Protein AF-A0A4D7CBX6-F1 (afdb_monomer_lite)

Organism: NCBI:txid1763828

Radius of gyration: 15.95 Å; chains: 1; bounding box: 34×54×31 Å

Foldseek 3Di:
DDPVVCVVVVVDDDPQPPPPDPPDDQAREEAAAEEEEAADDPDQRYEYEPQVFPEEFEDALVDQAFDQRPRRYTYGHHNHAEYEAYQEAYEYHGDQEEYEYAHAHYAYEYEHYHYAYEYEDHHDAYEYEDADVYHYDPPPHPHDHDHDD

InterPro domains:
  IPR001343 RTX calcium-binding nonapeptide repeat [PF00353] (103-130)
  IPR011049 Serralysin-like metalloprotease, C-terminal [G3DSA:2.150.10.10] (21-146)
  IPR011049 Serralysin-like metalloprotease, C-terminal [SSF51120] (30-134)
  IPR018511 Hemolysin-type calcium-binding conserved site [PS00330] (108-126)

pLDDT: mean 81.86, std 18.77, range [38.5, 98.5]

Sequence (149 aa):
MKLKELYRQGQIGRGKFVILIWGIQMTDFLATGGDDNFRGSAGVNDIVSYANAASAIRVDLRIATRQNTLGSGNDLFLSIENLIGSAFADEFFGGAEANWFQGGGGNDRLTGGAGADTLNGGDGNDILYSDHEDFTDGATGTARRVPTA

Structure (mmCIF, N/CA/C/O backbone):
data_AF-A0A4D7CBX6-F1
#
_entry.id   AF-A0A4D7CBX6-F1
#
loop_
_atom_site.group_PDB
_atom_site.id
_atom_site.type_symbol
_atom_site.label_atom_id
_atom_site.label_alt_id
_atom_site.label_comp_id
_atom_site.label_asym_id
_atom_site.label_entity_id
_atom_site.label_seq_id
_atom_site.pdbx_PDB_ins_code
_atom_site.Cartn_x
_atom_site.Cartn_y
_atom_site.Cartn_z
_atom_site.occupancy
_atom_site.B_iso_or_equiv
_atom_site.auth_seq_id
_atom_site.auth_comp_id
_atom_site.auth_asym_id
_atom_site.auth_atom_id
_atom_site.pdbx_PDB_model_num
ATOM 1 N N . MET A 1 1 ? 4.729 30.411 6.948 1.00 56.56 1 MET A N 1
ATOM 2 C CA . MET A 1 1 ? 4.287 31.009 5.665 1.00 56.56 1 MET A CA 1
ATOM 3 C C . MET A 1 1 ? 2.781 30.772 5.531 1.00 56.56 1 MET A C 1
ATOM 5 O O . MET A 1 1 ? 2.355 29.649 5.753 1.00 56.56 1 MET A O 1
ATOM 9 N N . LYS A 1 2 ? 1.946 31.806 5.330 1.00 66.62 2 LYS A N 1
ATOM 10 C CA . LYS A 1 2 ? 0.469 31.663 5.358 1.00 66.62 2 LYS A CA 1
ATOM 11 C C . LYS A 1 2 ? -0.041 31.060 4.035 1.00 66.62 2 LYS A C 1
ATOM 13 O O . LYS A 1 2 ? 0.354 31.526 2.976 1.00 66.62 2 LYS A O 1
ATOM 18 N N . LEU A 1 3 ? -0.968 30.096 4.097 1.00 48.03 3 LEU A N 1
ATOM 19 C CA . LEU A 1 3 ? -1.537 29.316 2.971 1.00 48.03 3 LEU A CA 1
AT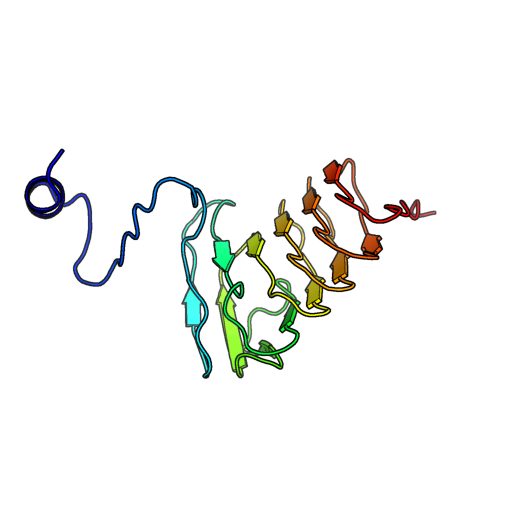OM 20 C C . LEU A 1 3 ? -1.987 30.147 1.749 1.00 48.03 3 LEU A C 1
ATOM 22 O O . LEU A 1 3 ? -1.882 29.710 0.606 1.00 48.03 3 LEU A O 1
ATOM 26 N N . LYS A 1 4 ? -2.449 31.381 1.984 1.00 59.66 4 LYS A N 1
ATOM 27 C CA . LYS A 1 4 ? -2.877 32.317 0.930 1.00 59.66 4 LYS A CA 1
ATOM 28 C C . LYS A 1 4 ? -1.737 32.767 0.009 1.00 59.66 4 LYS A C 1
ATOM 30 O O . LYS A 1 4 ? -2.012 33.234 -1.091 1.00 59.66 4 LYS A O 1
ATOM 35 N N . GLU A 1 5 ? -0.491 32.655 0.459 1.00 69.06 5 GLU A N 1
ATOM 36 C CA . GLU A 1 5 ? 0.689 33.055 -0.309 1.00 69.06 5 GLU A CA 1
ATOM 37 C C . GLU A 1 5 ? 1.099 31.971 -1.315 1.00 69.06 5 GLU A C 1
ATOM 39 O O . GLU A 1 5 ? 1.389 32.272 -2.467 1.00 69.06 5 GLU A O 1
ATOM 44 N N . LEU A 1 6 ? 0.985 30.697 -0.935 1.00 60.03 6 LEU A N 1
ATOM 45 C CA . LEU A 1 6 ? 1.324 29.553 -1.792 1.00 60.03 6 LEU A CA 1
ATOM 46 C C . LEU A 1 6 ? 0.353 29.385 -2.973 1.00 60.03 6 LEU A C 1
ATOM 48 O O . LEU A 1 6 ? 0.780 29.093 -4.088 1.00 60.03 6 LEU A O 1
ATOM 52 N N . TYR A 1 7 ? -0.941 29.659 -2.762 1.00 60.19 7 TYR A N 1
ATOM 53 C CA . TYR A 1 7 ? -1.940 29.714 -3.842 1.00 60.19 7 TYR A CA 1
ATOM 54 C C . TYR A 1 7 ? -1.626 30.803 -4.871 1.00 60.19 7 TYR A C 1
ATOM 56 O O . TYR A 1 7 ? -1.858 30.635 -6.065 1.00 60.19 7 TYR A O 1
ATOM 64 N N . ARG A 1 8 ? -1.122 31.945 -4.394 1.00 69.38 8 ARG A N 1
ATOM 65 C CA . ARG A 1 8 ? -0.852 33.117 -5.227 1.00 69.38 8 ARG A CA 1
ATOM 66 C C . ARG A 1 8 ? 0.401 32.932 -6.080 1.00 69.38 8 ARG A C 1
ATOM 68 O O . ARG A 1 8 ? 0.466 33.471 -7.177 1.00 69.38 8 ARG A O 1
ATOM 75 N N . GLN A 1 9 ? 1.353 32.141 -5.591 1.00 68.56 9 GLN A N 1
ATOM 76 C CA . GLN A 1 9 ? 2.596 31.800 -6.284 1.00 68.56 9 GLN A CA 1
ATOM 77 C C . GLN A 1 9 ? 2.465 30.577 -7.214 1.00 68.56 9 GLN A C 1
ATOM 79 O O . GLN A 1 9 ? 3.464 30.121 -7.759 1.00 68.56 9 GLN A O 1
ATOM 84 N N . GLY A 1 10 ? 1.255 30.032 -7.405 1.00 53.28 10 GLY A N 1
ATOM 85 C CA . GLY A 1 10 ? 1.010 28.917 -8.332 1.00 53.28 10 GLY A CA 1
ATOM 86 C C . GLY A 1 10 ? 1.615 27.581 -7.893 1.00 53.28 10 GLY A C 1
ATOM 87 O O . GLY A 1 10 ? 1.667 26.645 -8.683 1.00 53.28 10 GLY A O 1
ATOM 88 N N . GLN A 1 11 ? 2.052 27.475 -6.636 1.00 62.66 11 GLN A N 1
ATOM 89 C CA . GLN A 1 11 ? 2.706 26.274 -6.113 1.00 62.66 11 GLN A CA 1
ATOM 90 C C . GLN A 1 11 ? 1.707 25.148 -5.780 1.00 62.66 11 GLN A C 1
ATOM 92 O O . GLN A 1 11 ? 2.127 24.029 -5.506 1.00 62.66 11 GLN A O 1
ATOM 97 N N . ILE A 1 12 ? 0.390 25.418 -5.823 1.00 55.06 12 ILE A N 1
ATOM 98 C CA . ILE A 1 12 ? -0.695 24.440 -5.615 1.00 55.06 12 ILE A CA 1
ATOM 99 C C . ILE A 1 12 ? -1.935 24.754 -6.477 1.00 55.06 12 ILE A C 1
ATOM 101 O O . ILE A 1 12 ? -2.281 25.917 -6.690 1.00 55.06 12 ILE A O 1
ATOM 105 N N . GLY A 1 13 ? -2.617 23.707 -6.963 1.00 47.97 13 GLY A N 1
ATOM 106 C CA . GLY A 1 13 ? -3.854 23.784 -7.756 1.00 47.97 13 GLY A CA 1
ATOM 107 C C . GLY A 1 13 ? -5.130 23.626 -6.917 1.00 47.97 13 GLY A C 1
ATOM 108 O O . GLY A 1 13 ? -5.114 23.021 -5.844 1.00 47.97 13 GLY A O 1
ATOM 109 N N . ARG A 1 14 ? -6.255 24.163 -7.416 1.00 49.47 14 ARG A N 1
ATOM 110 C CA . ARG A 1 14 ? -7.580 24.044 -6.780 1.00 49.47 14 ARG A CA 1
ATOM 111 C C . ARG A 1 14 ? -7.996 22.571 -6.715 1.00 49.47 14 ARG A C 1
ATOM 113 O O . ARG A 1 14 ? -8.295 21.987 -7.746 1.00 49.47 14 ARG A O 1
ATOM 120 N N . GLY A 1 15 ? -7.987 21.993 -5.514 1.00 48.66 15 GLY A N 1
ATOM 121 C CA . GLY A 1 15 ? -8.361 20.595 -5.258 1.00 48.66 15 GLY A CA 1
ATOM 122 C C . GLY A 1 15 ? -7.313 19.779 -4.496 1.00 48.66 15 GLY A C 1
ATOM 123 O O . GLY A 1 15 ? -7.641 18.715 -3.990 1.00 48.66 15 GLY A O 1
ATOM 124 N N . LYS A 1 16 ? -6.079 20.280 -4.342 1.00 45.69 16 LYS A N 1
ATOM 125 C CA . LYS A 1 16 ? -5.060 19.625 -3.509 1.00 45.69 16 LYS A CA 1
ATOM 126 C C . LYS A 1 16 ? -5.294 19.963 -2.032 1.00 45.69 16 LYS A C 1
ATOM 128 O O . LYS A 1 16 ? -4.968 21.067 -1.589 1.00 45.69 16 LYS A O 1
ATOM 133 N N . PHE A 1 17 ? -5.891 19.040 -1.278 1.00 46.84 17 PHE A N 1
ATOM 134 C CA . PHE A 1 17 ? -5.935 19.111 0.183 1.00 46.84 17 PHE A CA 1
ATOM 135 C C . PHE A 1 17 ? -4.538 18.806 0.728 1.00 46.84 17 PHE A C 1
ATOM 137 O O . PHE A 1 17 ? -4.183 17.670 1.000 1.00 46.84 17 PHE A O 1
ATOM 144 N N . VAL A 1 18 ? -3.725 19.850 0.871 1.00 44.91 18 VAL A N 1
ATOM 145 C CA . VAL A 1 18 ? -2.474 19.782 1.626 1.00 44.91 18 VAL A CA 1
ATOM 146 C C . VAL A 1 18 ? -2.839 19.837 3.109 1.00 44.91 18 VAL A C 1
ATOM 148 O O . VAL A 1 18 ? -2.997 20.916 3.685 1.00 44.91 18 VAL A O 1
ATOM 151 N N . ILE A 1 19 ? -3.024 18.673 3.728 1.00 48.81 19 ILE A N 1
ATOM 152 C CA . ILE A 1 19 ? -3.095 18.556 5.184 1.00 48.81 19 ILE A CA 1
ATOM 153 C C . ILE A 1 19 ? -1.652 18.588 5.699 1.00 48.81 19 ILE A C 1
ATOM 155 O O . ILE A 1 19 ? -1.006 17.569 5.898 1.00 48.81 19 ILE A O 1
ATOM 159 N N . LEU A 1 20 ? -1.121 19.796 5.901 1.00 48.69 20 LEU A N 1
ATOM 160 C CA . LEU A 1 20 ? 0.075 20.008 6.722 1.00 48.69 20 LEU A CA 1
ATOM 161 C C . LEU A 1 20 ? -0.328 19.864 8.196 1.00 48.69 20 LEU A C 1
ATOM 163 O O . LEU A 1 20 ? -0.476 20.860 8.905 1.00 48.69 20 LEU A O 1
ATOM 167 N N . ILE A 1 21 ? -0.543 18.630 8.653 1.00 44.97 21 ILE A N 1
ATOM 168 C CA . ILE A 1 21 ? -0.496 18.319 10.082 1.00 44.97 21 ILE A CA 1
ATOM 169 C C . ILE A 1 21 ? 0.920 17.827 10.354 1.00 44.97 21 ILE A C 1
ATOM 171 O O . ILE A 1 21 ? 1.398 16.872 9.748 1.00 44.97 21 ILE A O 1
ATOM 175 N N . TR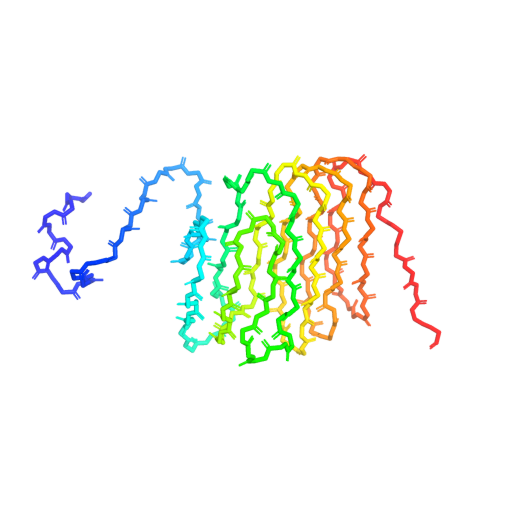P A 1 22 ? 1.603 18.550 11.235 1.00 40.97 22 TRP A N 1
ATOM 176 C CA . TRP A 1 22 ? 2.922 18.215 11.751 1.00 40.97 22 TRP A CA 1
ATOM 177 C C . TRP A 1 22 ? 2.910 16.780 12.290 1.00 40.97 22 TRP A C 1
ATOM 179 O O . TRP A 1 22 ? 2.403 16.543 13.382 1.00 40.97 22 TRP A O 1
ATOM 189 N N . GLY A 1 23 ? 3.415 15.838 11.492 1.00 45.56 23 GLY A N 1
ATOM 190 C CA . GLY A 1 23 ? 3.485 14.418 11.838 1.00 45.56 23 GLY A CA 1
ATOM 191 C C . GLY A 1 23 ? 3.242 13.452 10.678 1.00 45.56 23 GLY A C 1
ATOM 192 O O . GLY A 1 23 ? 3.765 12.349 10.733 1.00 45.56 23 GLY A O 1
ATOM 193 N N . ILE A 1 24 ? 2.535 13.852 9.613 1.00 50.94 24 ILE A N 1
ATOM 194 C CA . ILE A 1 24 ? 2.353 12.999 8.424 1.00 50.94 24 ILE A CA 1
ATOM 195 C C . ILE A 1 24 ? 3.077 13.661 7.253 1.00 50.94 24 ILE A C 1
ATOM 197 O O . ILE A 1 24 ? 2.525 14.467 6.507 1.00 50.94 24 ILE A O 1
ATOM 201 N N . GLN A 1 25 ? 4.375 13.397 7.153 1.00 49.62 25 GLN A N 1
ATOM 202 C CA . GLN A 1 25 ? 5.094 13.569 5.895 1.00 49.62 25 GLN A CA 1
ATOM 203 C C . GLN A 1 25 ? 4.773 12.318 5.062 1.00 49.62 25 GLN A C 1
ATOM 205 O O . GLN A 1 25 ? 4.722 11.239 5.637 1.00 49.62 25 GLN A O 1
ATOM 210 N N . MET A 1 26 ? 4.619 12.441 3.743 1.00 58.44 26 MET A N 1
ATOM 211 C CA . MET A 1 26 ? 4.512 11.309 2.804 1.00 58.44 26 MET A CA 1
ATOM 212 C C . MET A 1 26 ? 3.098 10.695 2.621 1.00 58.44 26 MET A C 1
ATOM 214 O O . MET A 1 26 ? 2.931 9.489 2.668 1.00 58.44 26 MET A O 1
ATOM 218 N N . THR A 1 27 ? 2.045 11.487 2.379 1.00 62.25 27 THR A N 1
ATOM 219 C CA . THR A 1 27 ? 0.810 10.950 1.753 1.00 62.25 27 THR A CA 1
ATOM 220 C C . THR A 1 27 ? 0.387 11.840 0.593 1.00 62.25 27 THR A C 1
ATOM 222 O O . THR A 1 27 ? 0.235 13.050 0.776 1.00 62.25 27 THR A O 1
ATOM 225 N N . ASP A 1 28 ? 0.195 11.244 -0.586 1.00 80.06 28 ASP A N 1
ATOM 226 C CA . ASP A 1 28 ? -0.271 11.958 -1.782 1.00 80.06 28 ASP A CA 1
ATOM 227 C C . ASP A 1 28 ? -1.780 11.797 -1.970 1.00 80.06 28 ASP A C 1
ATOM 229 O O . ASP A 1 28 ? -2.471 12.739 -2.375 1.00 80.06 28 ASP A O 1
ATOM 233 N N . PHE A 1 29 ? -2.306 10.630 -1.591 1.00 90.75 29 PHE A N 1
ATOM 234 C CA . PHE A 1 29 ? -3.721 10.300 -1.649 1.00 90.75 29 PHE A CA 1
ATOM 235 C C . PHE A 1 29 ? -4.198 9.699 -0.325 1.00 90.75 29 PHE A C 1
ATOM 237 O O . PHE A 1 29 ? -3.544 8.838 0.262 1.00 90.75 29 PHE A O 1
ATOM 244 N N . LEU A 1 30 ? -5.373 10.137 0.125 1.00 91.56 30 LEU A N 1
ATOM 245 C CA . LEU A 1 30 ? -6.110 9.501 1.212 1.00 91.56 30 LEU A CA 1
ATOM 246 C C . LEU A 1 30 ? -7.261 8.714 0.594 1.00 91.56 30 LEU A C 1
ATOM 248 O O . LEU A 1 30 ? -8.116 9.314 -0.060 1.00 91.56 30 LEU A O 1
ATOM 252 N N . ALA A 1 31 ? -7.269 7.402 0.800 1.00 91.94 31 ALA A N 1
ATOM 253 C CA . ALA A 1 31 ? -8.348 6.550 0.342 1.00 91.94 31 ALA A CA 1
ATOM 254 C C . ALA A 1 31 ? -9.602 6.770 1.184 1.00 91.94 31 ALA A C 1
ATOM 256 O O . ALA A 1 3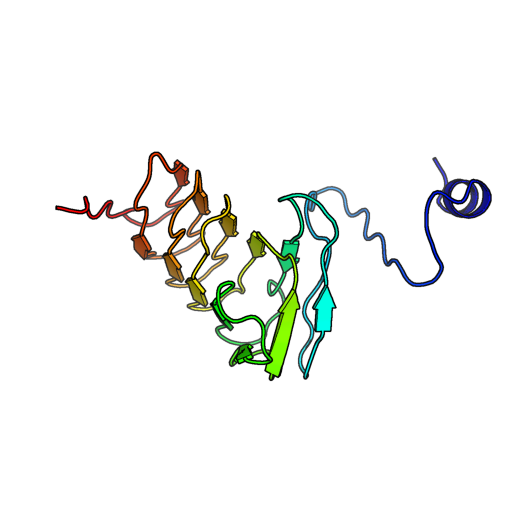1 ? -9.549 6.951 2.408 1.00 91.94 31 ALA A O 1
ATOM 257 N N . THR A 1 32 ? -10.743 6.764 0.507 1.00 89.19 32 THR A N 1
ATOM 258 C CA . THR A 1 32 ? -12.054 6.828 1.141 1.00 89.19 32 THR A CA 1
ATOM 259 C C . THR A 1 32 ? -12.867 5.619 0.706 1.00 89.19 32 THR A C 1
ATOM 261 O O . THR A 1 32 ? -12.533 4.963 -0.269 1.00 89.19 32 THR A O 1
ATOM 264 N N . GLY A 1 33 ? -13.934 5.281 1.428 1.00 88.50 33 GLY A N 1
ATOM 265 C CA . GLY A 1 33 ? -14.812 4.215 0.946 1.00 88.50 33 GLY A CA 1
ATOM 266 C C . GLY A 1 33 ? -15.429 4.586 -0.409 1.00 88.50 33 GLY A C 1
ATOM 267 O O . GLY A 1 33 ? -15.900 5.711 -0.576 1.00 88.50 33 GLY A O 1
ATOM 268 N N . GLY A 1 34 ? -15.495 3.634 -1.338 1.00 93.56 34 GLY A N 1
ATOM 269 C CA . GLY A 1 34 ? -16.064 3.827 -2.674 1.00 93.56 34 GLY A CA 1
ATOM 270 C C . GLY A 1 34 ? -15.066 3.468 -3.773 1.00 93.56 34 GLY A C 1
ATOM 271 O O . GLY A 1 34 ? -13.979 3.003 -3.502 1.00 93.56 34 GLY A O 1
ATOM 272 N N . ASP A 1 35 ? -15.431 3.643 -5.040 1.00 96.00 35 ASP A N 1
ATOM 273 C CA . ASP A 1 35 ? -14.514 3.303 -6.136 1.00 96.00 35 ASP A CA 1
ATOM 274 C C . ASP A 1 35 ? -13.598 4.494 -6.471 1.00 96.00 35 ASP A C 1
ATOM 276 O O . ASP A 1 35 ? -14.008 5.409 -7.199 1.00 96.00 35 ASP A O 1
ATOM 280 N N . ASP A 1 36 ? -12.344 4.465 -6.021 1.00 94.38 36 ASP A N 1
ATOM 281 C CA . ASP A 1 36 ? -11.396 5.566 -6.217 1.00 94.38 36 ASP A CA 1
ATOM 282 C C . ASP A 1 36 ? -10.480 5.372 -7.447 1.00 94.38 36 ASP A C 1
ATOM 284 O O . ASP A 1 36 ? -10.387 4.298 -8.049 1.00 94.38 36 ASP A O 1
ATOM 288 N N . ASN A 1 37 ? -9.832 6.457 -7.889 1.00 95.25 37 ASN A N 1
ATOM 289 C CA . ASN A 1 37 ? -8.848 6.461 -8.980 1.00 95.25 37 ASN A CA 1
ATOM 290 C C . ASN A 1 37 ? -7.570 7.177 -8.525 1.00 95.25 37 ASN A C 1
ATOM 292 O O . ASN A 1 37 ? -7.456 8.398 -8.668 1.00 95.25 37 ASN A O 1
ATOM 296 N N . PHE A 1 38 ? -6.598 6.418 -8.033 1.00 94.94 38 PHE A N 1
ATOM 297 C CA . PHE A 1 38 ? -5.297 6.927 -7.619 1.00 94.94 38 PHE A CA 1
ATOM 298 C C . PHE A 1 38 ? -4.340 6.944 -8.807 1.00 94.94 38 PHE A C 1
ATOM 300 O O . PHE A 1 38 ? -4.106 5.934 -9.474 1.00 94.94 38 PHE A O 1
ATOM 307 N N . ARG A 1 39 ? -3.819 8.132 -9.109 1.00 93.44 39 ARG A N 1
ATOM 308 C CA . ARG A 1 39 ? -2.863 8.347 -10.195 1.00 93.44 39 ARG A CA 1
ATOM 309 C C . ARG A 1 39 ? -1.719 9.185 -9.677 1.00 93.44 39 ARG A C 1
ATOM 311 O O . ARG A 1 39 ? -1.894 10.397 -9.536 1.00 93.44 39 ARG A O 1
ATOM 318 N N . GLY A 1 40 ? -0.593 8.543 -9.413 1.00 89.50 40 GLY A N 1
ATOM 319 C CA . GLY A 1 40 ? 0.606 9.251 -9.019 1.00 89.50 40 GLY A CA 1
ATOM 320 C C . GLY A 1 40 ? 1.263 9.975 -10.185 1.00 89.50 40 GLY A C 1
ATOM 321 O O . GLY A 1 40 ? 0.775 10.012 -11.324 1.00 89.50 40 GLY A O 1
ATOM 322 N N . SER A 1 41 ? 2.353 10.638 -9.851 1.00 87.06 41 SER A N 1
ATOM 323 C CA . SER A 1 41 ? 3.183 11.391 -10.770 1.00 87.06 41 SER A CA 1
ATOM 324 C C . SER A 1 41 ? 4.327 10.527 -11.314 1.00 87.06 41 SER A C 1
ATOM 326 O O . SER A 1 41 ? 4.332 9.310 -11.186 1.00 87.06 41 SER A O 1
ATOM 328 N N . ALA A 1 42 ? 5.274 11.140 -12.025 1.00 83.31 42 ALA A N 1
ATOM 329 C CA . ALA A 1 42 ? 6.509 10.443 -12.359 1.00 83.31 42 ALA A CA 1
ATOM 330 C C . ALA A 1 42 ? 7.419 10.436 -11.123 1.00 83.31 42 ALA A C 1
ATOM 332 O O . ALA A 1 42 ? 7.677 11.499 -10.557 1.00 83.31 42 ALA A O 1
ATOM 333 N N . GLY A 1 43 ? 7.954 9.276 -10.756 1.00 82.56 43 GLY A N 1
ATOM 334 C CA . GLY A 1 43 ? 8.773 9.116 -9.559 1.00 82.56 43 GLY A CA 1
ATOM 335 C C . GLY A 1 43 ? 8.497 7.777 -8.888 1.00 82.56 43 GLY A C 1
ATOM 336 O O . GLY A 1 43 ? 7.953 6.887 -9.528 1.00 82.56 43 GLY A O 1
ATOM 337 N N . VAL A 1 44 ? 8.926 7.654 -7.629 1.00 77.12 44 VAL A N 1
ATOM 338 C CA . VAL A 1 44 ? 8.738 6.448 -6.795 1.00 77.12 44 VAL A CA 1
ATOM 339 C C . VAL A 1 44 ? 8.162 6.762 -5.408 1.00 77.12 44 VAL A C 1
ATOM 341 O O . VAL A 1 44 ? 8.263 5.970 -4.479 1.00 77.12 44 VAL A O 1
ATOM 344 N N . ASN A 1 45 ? 7.629 7.970 -5.217 1.00 85.31 45 ASN A N 1
ATOM 345 C CA . ASN A 1 45 ? 7.250 8.476 -3.892 1.00 85.31 45 ASN A CA 1
ATOM 346 C C . ASN A 1 45 ? 5.736 8.648 -3.735 1.00 85.31 45 ASN A C 1
ATOM 348 O O . ASN A 1 45 ? 5.300 9.219 -2.735 1.00 85.31 45 ASN A O 1
ATOM 352 N N . ASP A 1 46 ? 4.940 8.173 -4.696 1.00 91.19 46 ASP A N 1
ATOM 353 C CA . ASP A 1 46 ? 3.498 8.361 -4.667 1.00 91.19 46 ASP A CA 1
ATOM 354 C C . ASP A 1 46 ? 2.860 7.367 -3.685 1.00 91.19 46 ASP A C 1
ATOM 356 O O . ASP A 1 46 ? 3.075 6.153 -3.764 1.00 91.19 46 ASP A O 1
ATOM 360 N N . ILE A 1 47 ? 2.115 7.900 -2.708 1.00 93.12 47 ILE A N 1
ATOM 361 C CA . ILE A 1 47 ? 1.596 7.146 -1.555 1.00 93.12 47 ILE A CA 1
ATOM 362 C C . ILE A 1 47 ? 0.075 7.224 -1.490 1.00 93.12 47 ILE A C 1
ATOM 364 O O . ILE A 1 47 ? -0.495 8.320 -1.464 1.00 93.12 47 ILE A O 1
ATOM 368 N N . VAL A 1 48 ? -0.568 6.061 -1.360 1.00 95.38 48 VAL A N 1
ATOM 369 C CA . VAL A 1 48 ? -1.988 5.942 -1.003 1.00 95.38 48 VAL A CA 1
ATOM 370 C C . VAL A 1 48 ? -2.112 5.468 0.442 1.00 95.38 48 VAL A C 1
ATOM 372 O O . VAL A 1 48 ? -1.542 4.450 0.829 1.00 95.38 48 VAL A O 1
ATOM 375 N N . SER A 1 49 ? -2.877 6.204 1.247 1.00 95.19 49 SER A N 1
ATOM 376 C CA . SER A 1 49 ? -3.133 5.856 2.644 1.00 95.19 49 SER A CA 1
ATOM 377 C C . SER A 1 49 ? -4.554 5.356 2.860 1.00 95.19 49 SER A C 1
ATOM 379 O O . SER A 1 49 ? -5.518 6.067 2.582 1.00 95.19 49 SER A O 1
ATOM 381 N N . TYR A 1 50 ? -4.659 4.169 3.449 1.00 96.12 50 TYR A N 1
ATOM 382 C CA . TYR A 1 50 ? -5.881 3.538 3.936 1.00 96.12 50 TYR A CA 1
ATOM 383 C C . TYR A 1 50 ? -6.007 3.593 5.465 1.00 96.12 50 TYR A C 1
ATOM 385 O O . TYR A 1 50 ? -6.820 2.878 6.046 1.00 96.12 50 TYR A O 1
ATOM 393 N N . ALA A 1 51 ? -5.266 4.478 6.138 1.00 94.62 51 ALA A N 1
ATOM 394 C CA . ALA A 1 51 ? -5.213 4.548 7.604 1.00 94.62 51 ALA A CA 1
ATOM 395 C C . ALA A 1 51 ? -6.582 4.727 8.291 1.00 94.62 51 ALA A C 1
ATOM 397 O O . ALA A 1 51 ? -6.737 4.393 9.462 1.00 94.62 51 ALA A O 1
ATOM 398 N N . ASN A 1 52 ? -7.582 5.241 7.568 1.00 92.25 52 ASN A N 1
ATOM 399 C CA . ASN A 1 52 ? -8.946 5.434 8.067 1.00 92.25 52 ASN A CA 1
ATOM 400 C C . ASN A 1 52 ? -9.947 4.374 7.571 1.00 92.25 52 ASN A C 1
ATOM 402 O O . ASN A 1 52 ? -11.152 4.538 7.776 1.00 92.25 52 ASN A O 1
ATOM 406 N N . ALA A 1 53 ? -9.490 3.324 6.885 1.00 95.12 53 ALA A N 1
ATOM 407 C CA . ALA A 1 53 ? -10.360 2.247 6.438 1.00 95.12 53 ALA A CA 1
ATOM 408 C C . ALA A 1 53 ? -11.006 1.535 7.635 1.00 95.12 53 ALA A C 1
ATOM 410 O O . ALA A 1 53 ? -10.385 1.322 8.676 1.00 95.12 53 ALA A O 1
ATOM 411 N N . ALA A 1 54 ? -12.279 1.165 7.487 1.00 94.25 54 ALA A N 1
ATOM 412 C CA . ALA A 1 54 ? -13.068 0.549 8.556 1.00 94.25 54 ALA A CA 1
ATOM 413 C C . ALA A 1 54 ? -12.929 -0.985 8.620 1.00 94.25 54 ALA A C 1
ATOM 415 O O . ALA A 1 54 ? -13.570 -1.627 9.453 1.00 94.25 54 ALA A O 1
ATOM 416 N N . SER A 1 55 ? -12.130 -1.571 7.729 1.00 96.50 55 SER A N 1
ATOM 417 C CA . SER A 1 55 ? -11.794 -2.992 7.696 1.00 96.50 55 SER A CA 1
ATOM 418 C C . SER A 1 55 ? -10.492 -3.209 6.928 1.00 96.50 55 SER A C 1
ATOM 420 O O . SER A 1 55 ? -9.995 -2.279 6.296 1.00 96.50 55 SER A O 1
ATOM 422 N N . ALA A 1 56 ? -10.019 -4.457 6.927 1.00 97.62 56 ALA A N 1
ATOM 423 C CA . ALA A 1 56 ? -8.848 -4.898 6.180 1.00 97.62 56 ALA A CA 1
ATOM 424 C C . ALA A 1 56 ? -8.881 -4.498 4.697 1.00 97.62 56 ALA A C 1
ATOM 426 O O . ALA A 1 56 ? -9.939 -4.504 4.050 1.00 97.62 56 ALA A O 1
ATOM 427 N N . ILE A 1 57 ? -7.695 -4.217 4.179 1.00 98.50 57 ILE A N 1
ATOM 428 C CA . ILE A 1 57 ? -7.401 -3.759 2.835 1.00 98.50 57 ILE A CA 1
ATOM 429 C C . ILE A 1 57 ? -6.494 -4.760 2.143 1.00 98.50 57 ILE A C 1
ATOM 431 O O . ILE A 1 57 ? -5.540 -5.284 2.713 1.00 98.50 57 ILE A O 1
ATOM 435 N N . ARG A 1 58 ? -6.788 -4.997 0.867 1.00 98.31 58 ARG A N 1
ATOM 436 C CA . ARG A 1 58 ? -5.941 -5.808 -0.001 1.00 98.31 58 ARG A CA 1
ATOM 437 C C . ARG A 1 58 ? -5.597 -5.046 -1.267 1.00 98.31 58 ARG A C 1
ATOM 439 O O . ARG A 1 58 ? -6.498 -4.709 -2.029 1.00 98.31 58 ARG A O 1
ATOM 446 N N . VAL A 1 59 ? -4.312 -4.816 -1.516 1.00 98.50 59 VAL A N 1
ATOM 447 C CA . VAL A 1 59 ? -3.836 -4.086 -2.700 1.00 98.50 59 VAL A CA 1
ATOM 448 C C . VAL A 1 59 ? -2.681 -4.824 -3.355 1.00 98.50 59 VAL A C 1
ATOM 450 O O . VAL A 1 59 ? -1.737 -5.247 -2.696 1.00 98.50 59 VAL A O 1
ATOM 453 N N . ASP A 1 60 ? -2.750 -4.947 -4.675 1.00 97.75 60 ASP A N 1
ATOM 454 C CA . ASP A 1 60 ? -1.674 -5.445 -5.523 1.00 97.75 60 ASP A CA 1
ATOM 455 C C . ASP A 1 60 ? -1.313 -4.390 -6.575 1.00 97.75 60 ASP A C 1
ATOM 457 O O . ASP A 1 60 ? -2.069 -4.156 -7.523 1.00 97.75 60 ASP A O 1
ATOM 461 N N . LEU A 1 61 ? -0.157 -3.743 -6.412 1.00 96.62 61 LEU A N 1
ATOM 462 C CA . LEU A 1 61 ? 0.298 -2.653 -7.284 1.00 96.62 61 LEU A CA 1
ATOM 463 C C . LEU A 1 61 ? 0.692 -3.129 -8.691 1.00 96.62 61 LEU A C 1
ATOM 465 O O . LEU A 1 61 ? 0.848 -2.316 -9.600 1.00 96.62 61 LEU A O 1
ATOM 469 N N . ARG A 1 62 ? 0.786 -4.446 -8.922 1.00 95.38 62 ARG A N 1
ATOM 470 C CA . ARG A 1 62 ? 1.021 -5.021 -10.259 1.00 95.38 62 ARG A CA 1
ATOM 471 C C . ARG A 1 62 ? -0.247 -5.013 -11.115 1.00 95.38 62 ARG A C 1
ATOM 473 O O . ARG A 1 62 ? -0.174 -5.178 -12.334 1.00 95.38 62 ARG A O 1
ATOM 480 N N . ILE A 1 63 ? -1.418 -4.843 -10.498 1.00 96.44 63 ILE A N 1
ATOM 481 C CA . ILE A 1 63 ? -2.706 -4.794 -11.191 1.00 96.44 63 ILE A CA 1
ATOM 482 C C . ILE A 1 63 ? -2.983 -3.356 -11.642 1.00 96.44 63 ILE A C 1
ATOM 484 O O . ILE A 1 63 ? -3.421 -2.512 -10.867 1.00 96.44 63 ILE A O 1
ATOM 488 N N . ALA A 1 64 ? -2.808 -3.097 -12.939 1.00 94.00 64 ALA A N 1
ATOM 489 C CA . ALA A 1 64 ? -3.052 -1.785 -13.556 1.00 94.00 64 ALA A CA 1
ATOM 490 C C . ALA A 1 64 ? -4.531 -1.517 -13.925 1.00 94.00 64 ALA A C 1
ATOM 492 O O . ALA A 1 64 ? -4.844 -0.594 -14.680 1.00 94.00 64 ALA A O 1
ATOM 493 N N . THR A 1 65 ? -5.456 -2.349 -13.442 1.00 97.06 65 THR A N 1
ATOM 494 C CA . THR A 1 65 ? -6.910 -2.192 -13.608 1.00 97.06 65 THR A CA 1
ATOM 495 C C . THR A 1 65 ? -7.581 -2.013 -12.252 1.00 97.06 65 THR A C 1
ATOM 497 O O . THR A 1 65 ? -6.948 -2.200 -11.217 1.00 97.06 65 THR A O 1
ATOM 500 N N . ARG A 1 66 ? -8.880 -1.684 -12.237 1.00 97.75 66 ARG A N 1
ATOM 501 C CA . ARG A 1 66 ? -9.635 -1.643 -10.978 1.00 97.75 66 ARG A CA 1
ATOM 502 C C . ARG A 1 66 ? -9.550 -2.987 -10.255 1.00 97.75 66 ARG A C 1
ATOM 504 O O . ARG A 1 66 ? -9.742 -4.030 -10.882 1.00 97.75 66 ARG A O 1
ATOM 511 N N . GLN A 1 67 ? -9.299 -2.939 -8.956 1.00 98.00 67 GLN A N 1
ATOM 512 C CA . GLN A 1 67 ? -9.233 -4.100 -8.079 1.00 98.00 67 GLN A CA 1
ATOM 513 C C . GLN A 1 67 ? -10.101 -3.873 -6.847 1.00 98.00 67 GLN A C 1
ATOM 515 O O . GLN A 1 67 ? -10.173 -2.761 -6.337 1.00 98.00 67 GLN A O 1
ATOM 520 N N . ASN A 1 68 ? -10.766 -4.926 -6.376 1.00 97.38 68 ASN A N 1
ATOM 521 C CA . ASN A 1 68 ? -11.515 -4.872 -5.127 1.00 97.38 68 ASN A CA 1
ATOM 522 C C . ASN A 1 68 ? -10.522 -4.797 -3.958 1.00 97.38 68 ASN A C 1
ATOM 524 O O . ASN A 1 68 ? -9.840 -5.784 -3.678 1.00 97.38 68 ASN A O 1
ATOM 528 N N . THR A 1 69 ? -10.467 -3.647 -3.289 1.00 97.00 69 THR A N 1
ATOM 529 C CA . THR A 1 69 ? -9.592 -3.383 -2.139 1.00 97.00 69 THR A CA 1
ATOM 530 C C . THR A 1 69 ? -10.182 -3.863 -0.818 1.00 97.00 69 THR A C 1
ATOM 532 O O . THR A 1 69 ? -9.630 -3.599 0.246 1.00 97.00 69 THR A O 1
ATOM 535 N N . LEU A 1 70 ? -11.280 -4.623 -0.881 1.00 95.19 70 LEU A N 1
ATOM 536 C CA . LEU A 1 70 ? -12.079 -5.110 0.237 1.00 95.19 70 LEU A CA 1
ATOM 537 C C . LEU A 1 70 ? -12.764 -3.960 0.976 1.00 95.19 70 LEU A C 1
ATOM 539 O O . LEU A 1 70 ? -13.857 -3.545 0.592 1.00 95.19 70 LEU A O 1
ATOM 543 N N . GLY A 1 71 ? -12.129 -3.448 2.029 1.00 88.38 71 GLY A N 1
ATOM 544 C CA . GLY A 1 71 ? -12.702 -2.462 2.940 1.00 88.38 71 GLY A CA 1
ATOM 545 C C . GLY A 1 71 ? -12.939 -1.077 2.362 1.00 88.38 71 GLY A C 1
ATOM 546 O O . GLY A 1 71 ? -13.533 -0.243 3.046 1.00 88.38 71 GLY A O 1
ATOM 547 N N . SER A 1 72 ? -12.490 -0.828 1.131 1.00 94.06 72 SER A N 1
ATOM 548 C CA . SER A 1 72 ? -12.529 0.503 0.541 1.00 94.06 72 SER A CA 1
ATOM 549 C C . SER A 1 72 ? -13.161 0.587 -0.842 1.00 94.06 72 SER A C 1
ATOM 551 O O . SER A 1 72 ? -13.280 1.702 -1.306 1.00 94.06 72 SER A O 1
ATOM 553 N N . GLY A 1 73 ? -13.675 -0.493 -1.446 1.00 95.06 73 GLY A N 1
ATOM 554 C CA . GLY A 1 73 ? -14.328 -0.450 -2.769 1.00 95.06 73 GLY A CA 1
ATOM 555 C C . GLY A 1 73 ? -13.477 -1.032 -3.902 1.00 95.06 73 GLY A C 1
ATOM 556 O O . GLY A 1 73 ? -12.666 -1.926 -3.668 1.00 95.06 73 GLY A O 1
ATOM 557 N N . ASN A 1 74 ? -13.714 -0.613 -5.153 1.00 97.06 74 ASN A N 1
ATOM 558 C CA . ASN A 1 74 ? -12.913 -1.034 -6.308 1.00 97.06 74 ASN A CA 1
ATOM 559 C C . ASN A 1 74 ? -12.008 0.098 -6.792 1.00 97.06 74 ASN A C 1
ATOM 561 O O . ASN A 1 74 ? -12.426 0.924 -7.608 1.00 97.06 74 ASN A O 1
ATOM 565 N N . ASP A 1 75 ? -10.746 0.078 -6.390 1.00 97.62 75 ASP A N 1
ATOM 566 C CA . ASP A 1 75 ? -9.809 1.169 -6.650 1.00 97.62 75 ASP A CA 1
ATOM 567 C C . ASP A 1 75 ? -8.921 0.884 -7.862 1.00 97.62 75 ASP A C 1
ATOM 569 O O . ASP A 1 75 ? -8.599 -0.264 -8.174 1.00 97.62 75 ASP A O 1
ATOM 573 N N . LEU A 1 76 ? -8.526 1.941 -8.572 1.00 96.81 76 LEU A N 1
ATOM 574 C CA . LEU A 1 76 ? -7.515 1.893 -9.630 1.00 96.81 76 LEU A CA 1
ATOM 575 C C . LEU A 1 76 ? -6.235 2.573 -9.147 1.00 96.81 76 LEU A C 1
ATOM 577 O O . LEU A 1 76 ? -6.289 3.727 -8.728 1.00 96.81 76 LEU A O 1
ATOM 581 N N . PHE A 1 77 ? -5.098 1.899 -9.312 1.00 96.50 77 PHE A N 1
ATOM 582 C CA . PHE A 1 77 ? -3.772 2.423 -8.993 1.00 96.50 77 PHE A CA 1
ATOM 583 C C . PHE A 1 77 ? -2.956 2.537 -10.275 1.00 96.50 77 PHE A C 1
ATOM 585 O O . PHE A 1 77 ? -2.813 1.568 -11.021 1.00 96.50 77 PHE A O 1
ATOM 592 N N . LEU A 1 78 ? -2.446 3.731 -10.556 1.00 93.44 78 LEU A N 1
ATOM 593 C CA . LEU A 1 78 ? -1.537 3.982 -11.670 1.00 93.44 78 LEU A CA 1
ATOM 594 C C . LEU A 1 78 ? -0.372 4.821 -11.160 1.00 93.44 78 LEU A C 1
ATOM 596 O O . LEU A 1 78 ? -0.616 5.901 -10.624 1.00 93.44 78 LEU A O 1
ATOM 600 N N . SER A 1 79 ? 0.857 4.341 -11.368 1.00 91.62 79 SER A N 1
ATOM 601 C CA . SER A 1 79 ? 2.078 5.007 -10.882 1.00 91.62 79 SER A CA 1
ATOM 602 C C . SER A 1 79 ? 1.993 5.304 -9.383 1.00 91.62 79 SER A C 1
ATOM 604 O O . SER A 1 79 ? 2.048 6.454 -8.976 1.00 91.62 79 SER A O 1
ATOM 606 N N . ILE A 1 80 ? 1.685 4.271 -8.597 1.00 94.38 80 ILE A N 1
ATOM 607 C CA . ILE A 1 80 ? 1.684 4.316 -7.135 1.00 94.38 80 ILE A CA 1
ATOM 608 C C . ILE A 1 80 ? 2.704 3.286 -6.683 1.00 94.38 80 ILE A C 1
ATOM 610 O O . ILE A 1 80 ? 2.631 2.135 -7.115 1.00 94.38 80 ILE A O 1
ATOM 614 N N . GLU A 1 81 ? 3.606 3.685 -5.796 1.00 92.44 81 GLU A N 1
ATOM 615 C CA . GLU A 1 81 ? 4.689 2.822 -5.322 1.00 92.44 81 GLU A CA 1
ATOM 616 C C . GLU A 1 81 ? 4.557 2.495 -3.837 1.00 92.44 81 GLU A C 1
ATOM 618 O O . GLU A 1 81 ? 5.214 1.589 -3.338 1.00 92.44 81 GLU A O 1
ATOM 623 N N . ASN A 1 82 ? 3.710 3.205 -3.099 1.00 94.44 82 ASN A N 1
ATOM 624 C CA . ASN A 1 82 ? 3.757 3.152 -1.648 1.00 94.44 82 ASN A CA 1
ATOM 625 C C . ASN A 1 82 ? 2.355 3.117 -1.043 1.00 94.44 82 ASN A C 1
ATOM 627 O O . ASN A 1 82 ? 1.410 3.733 -1.550 1.00 94.44 82 ASN A O 1
ATOM 631 N N . LEU A 1 83 ? 2.233 2.406 0.074 1.00 96.50 83 LEU A N 1
ATOM 632 C CA . LEU A 1 83 ? 0.958 2.122 0.718 1.00 96.50 83 LEU A CA 1
ATOM 633 C C . LEU A 1 83 ? 1.079 2.258 2.231 1.00 96.50 83 LEU A C 1
ATOM 635 O O . LEU A 1 83 ? 2.039 1.790 2.840 1.00 96.50 83 LEU A O 1
ATOM 639 N N . ILE A 1 84 ? 0.061 2.862 2.834 1.00 96.31 84 ILE A N 1
ATOM 640 C CA . ILE A 1 84 ? -0.153 2.831 4.281 1.00 96.31 84 ILE A CA 1
ATOM 641 C C . ILE A 1 84 ? -1.466 2.099 4.526 1.00 96.31 84 ILE A C 1
ATOM 643 O O . ILE A 1 84 ? -2.494 2.498 3.974 1.00 96.31 84 ILE A O 1
ATOM 647 N N . GLY A 1 85 ? -1.425 1.049 5.334 1.00 96.12 85 GLY A N 1
ATOM 648 C CA . GLY A 1 85 ? -2.575 0.259 5.735 1.00 96.12 85 GLY A CA 1
ATOM 649 C C . GLY A 1 85 ? -3.379 0.887 6.858 1.00 96.12 85 GLY A C 1
ATOM 650 O O . GLY A 1 85 ? -3.231 2.059 7.211 1.00 96.12 85 GLY A O 1
ATOM 651 N N . SER A 1 86 ? -4.329 0.099 7.313 1.00 96.88 86 SER A N 1
ATOM 652 C CA . SER A 1 86 ? -5.390 0.393 8.251 1.00 96.88 86 SER A CA 1
ATOM 653 C C . SER A 1 86 ? -5.005 -0.060 9.667 1.00 96.88 86 SER A C 1
ATOM 655 O O . SER A 1 86 ? -3.837 -0.222 10.006 1.00 96.88 86 SER A O 1
ATOM 657 N N . ALA A 1 87 ? -6.001 -0.201 10.542 1.00 96.94 87 ALA A N 1
ATOM 658 C CA . ALA A 1 87 ? -5.837 -0.804 11.867 1.00 96.94 87 ALA A CA 1
ATOM 659 C C . ALA A 1 87 ? -6.265 -2.289 11.896 1.00 96.94 87 ALA A C 1
ATOM 661 O O . ALA A 1 87 ? -6.562 -2.830 12.966 1.00 96.94 87 ALA A O 1
ATOM 662 N N . PHE A 1 88 ? -6.374 -2.926 10.728 1.00 97.94 88 PHE A N 1
ATOM 663 C CA . PHE A 1 88 ? -6.812 -4.307 10.546 1.00 97.94 88 PHE A CA 1
ATOM 664 C C . PHE A 1 88 ? -5.771 -5.113 9.764 1.00 97.94 88 PHE A C 1
ATOM 666 O O . PHE A 1 88 ? -4.843 -4.556 9.217 1.00 97.94 88 PHE A O 1
ATOM 673 N N . ALA A 1 89 ? -5.955 -6.436 9.690 1.00 97.88 89 ALA A N 1
ATOM 674 C CA . ALA A 1 89 ? -5.033 -7.332 8.992 1.00 97.88 89 ALA A CA 1
ATOM 675 C C . ALA A 1 89 ? -5.037 -7.104 7.470 1.00 97.88 89 ALA A C 1
ATOM 677 O O . ALA A 1 89 ? -5.909 -7.627 6.769 1.00 97.88 89 ALA A O 1
ATOM 678 N N . ASP A 1 90 ? -4.058 -6.353 6.984 1.00 98.50 90 ASP A N 1
ATOM 679 C CA . ASP A 1 90 ? -3.941 -5.916 5.600 1.00 98.50 90 ASP A CA 1
ATOM 680 C C . ASP A 1 90 ? -3.021 -6.821 4.765 1.00 98.50 90 ASP A C 1
ATOM 682 O O . ASP A 1 90 ? -2.144 -7.529 5.267 1.00 98.50 90 ASP A O 1
ATOM 686 N N . GLU A 1 91 ? -3.224 -6.806 3.446 1.00 98.31 91 GLU A N 1
ATOM 687 C CA . GLU A 1 91 ? -2.430 -7.563 2.477 1.00 98.31 91 GLU A CA 1
ATOM 688 C C . GLU A 1 91 ? -1.939 -6.663 1.338 1.00 98.31 91 GLU A C 1
ATOM 690 O O . GLU A 1 91 ? -2.723 -6.284 0.461 1.00 98.31 91 GLU A O 1
ATOM 695 N N . PHE A 1 92 ? -0.635 -6.381 1.294 1.00 98.06 92 PHE A N 1
ATOM 696 C CA . PHE A 1 92 ? -0.018 -5.578 0.234 1.00 98.06 92 PHE A CA 1
ATOM 697 C C . PHE A 1 92 ? 0.963 -6.383 -0.609 1.00 98.06 92 PHE A C 1
ATOM 699 O O . PHE A 1 92 ? 1.802 -7.125 -0.092 1.00 98.06 92 PHE A O 1
ATOM 706 N N . PHE A 1 93 ? 0.867 -6.196 -1.923 1.00 97.31 93 PHE A N 1
ATOM 707 C CA . PHE A 1 93 ? 1.763 -6.777 -2.912 1.00 97.31 93 PHE A CA 1
ATOM 708 C C . PHE A 1 93 ? 2.344 -5.665 -3.782 1.00 97.31 93 PHE A C 1
ATOM 710 O O . PHE A 1 93 ? 1.616 -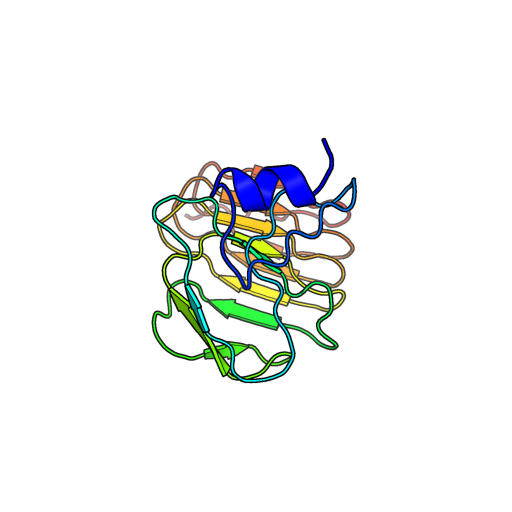4.981 -4.507 1.00 97.31 93 PHE A O 1
ATOM 717 N N . GLY A 1 94 ? 3.655 -5.496 -3.689 1.00 95.06 94 GLY A N 1
ATOM 718 C CA . GLY A 1 94 ? 4.433 -4.579 -4.497 1.00 95.06 94 GLY A CA 1
ATOM 719 C C . GLY A 1 94 ? 4.817 -5.159 -5.853 1.00 95.06 94 GLY A C 1
ATOM 720 O O . GLY A 1 94 ? 4.340 -6.222 -6.276 1.00 95.06 94 GLY A O 1
ATOM 721 N N . GLY A 1 95 ? 5.605 -4.375 -6.579 1.00 90.94 95 GLY A N 1
ATOM 722 C CA . GLY A 1 95 ? 5.873 -4.548 -8.000 1.00 90.94 95 GLY A CA 1
ATOM 723 C C . GLY A 1 95 ? 7.314 -4.933 -8.306 1.00 90.94 95 GLY A C 1
ATOM 724 O O . GLY A 1 95 ? 7.867 -5.852 -7.714 1.00 90.94 95 GLY A O 1
ATOM 725 N N . ALA A 1 96 ? 7.865 -4.283 -9.332 1.00 90.56 96 ALA A N 1
ATOM 726 C CA . ALA A 1 96 ? 9.285 -4.354 -9.682 1.00 90.56 96 ALA A CA 1
ATOM 727 C C . ALA A 1 96 ? 10.048 -3.067 -9.312 1.00 90.56 96 ALA A C 1
ATOM 729 O O . ALA A 1 96 ? 11.253 -2.973 -9.538 1.00 90.56 96 ALA A O 1
ATOM 730 N N . GLU A 1 97 ? 9.320 -2.065 -8.821 1.00 90.38 97 GLU A N 1
ATOM 731 C CA . GLU A 1 97 ? 9.846 -0.777 -8.385 1.00 90.38 97 GLU A CA 1
ATOM 732 C C . GLU A 1 97 ? 10.008 -0.806 -6.866 1.00 90.38 97 GLU A C 1
ATOM 734 O O . GLU A 1 97 ? 9.277 -1.525 -6.195 1.00 90.38 97 GLU A O 1
ATOM 739 N N . ALA A 1 98 ? 10.902 0.023 -6.328 1.00 91.25 98 ALA A N 1
ATOM 740 C CA . ALA A 1 98 ? 11.060 0.163 -4.883 1.00 91.25 98 ALA A CA 1
ATOM 741 C C . ALA A 1 98 ? 9.755 0.635 -4.220 1.00 91.25 98 ALA A C 1
ATOM 743 O O . ALA A 1 98 ? 9.201 1.669 -4.604 1.00 91.25 98 ALA A O 1
ATOM 744 N N . ASN A 1 99 ? 9.303 -0.097 -3.204 1.00 91.94 99 ASN A N 1
ATOM 745 C CA . ASN A 1 99 ? 8.072 0.166 -2.475 1.00 91.94 99 ASN A CA 1
ATOM 746 C C . ASN A 1 99 ? 8.342 0.480 -0.995 1.00 91.94 99 ASN A C 1
ATOM 748 O O . ASN A 1 99 ? 9.131 -0.184 -0.321 1.00 91.94 99 ASN A O 1
ATOM 752 N N . TRP A 1 100 ? 7.645 1.480 -0.458 1.00 93.50 100 TRP A N 1
ATOM 753 C CA . TRP A 1 100 ? 7.567 1.766 0.973 1.00 93.50 100 TRP A CA 1
ATOM 754 C C . TRP A 1 100 ? 6.170 1.417 1.484 1.00 93.50 100 TRP A C 1
ATOM 756 O O . TRP A 1 100 ? 5.189 2.100 1.169 1.00 93.50 100 TRP A O 1
ATOM 766 N N . PHE A 1 101 ? 6.074 0.339 2.262 1.00 94.88 101 PHE A N 1
ATOM 767 C CA . PHE A 1 101 ? 4.820 -0.136 2.843 1.00 94.88 101 PHE A CA 1
ATOM 768 C C . PHE A 1 101 ? 4.834 -0.020 4.359 1.00 94.88 101 PHE A C 1
ATOM 770 O O . PHE A 1 101 ? 5.786 -0.440 5.013 1.00 94.88 101 PHE A O 1
ATOM 777 N N . GLN A 1 102 ? 3.731 0.481 4.907 1.00 95.31 102 GLN A N 1
ATOM 778 C CA . GLN A 1 102 ? 3.440 0.461 6.334 1.00 95.31 102 GLN A CA 1
ATOM 779 C C . GLN A 1 102 ? 2.111 -0.267 6.558 1.00 95.31 102 GLN A C 1
ATOM 781 O O . GLN A 1 102 ? 1.094 0.200 6.057 1.00 95.31 102 GLN A O 1
ATOM 786 N N . GLY A 1 103 ? 2.112 -1.384 7.288 1.00 95.44 103 GLY A N 1
ATOM 787 C CA . GLY A 1 103 ? 0.916 -2.193 7.566 1.00 95.44 103 GLY A CA 1
ATOM 788 C C . GLY A 1 103 ? -0.078 -1.469 8.470 1.00 95.44 103 GLY A C 1
ATOM 789 O O . GLY A 1 103 ? -1.240 -1.318 8.118 1.00 95.44 103 GLY A O 1
ATOM 790 N N . GLY A 1 104 ? 0.422 -0.843 9.536 1.00 95.06 104 GLY A N 1
ATOM 791 C CA . GLY A 1 104 ? -0.398 -0.052 10.449 1.00 95.06 104 GLY A CA 1
ATOM 792 C C . GLY A 1 104 ? -0.602 -0.812 11.747 1.00 95.06 104 GLY A C 1
ATOM 793 O O . GLY A 1 104 ? 0.362 -1.014 12.478 1.00 95.06 104 GLY A O 1
ATOM 794 N N . GLY A 1 105 ? -1.837 -1.163 12.080 1.00 94.50 105 GLY A N 1
ATOM 795 C CA . GLY A 1 105 ? -2.094 -2.128 13.148 1.00 94.50 105 GLY A CA 1
ATOM 796 C C . GLY A 1 105 ? -2.817 -3.335 12.583 1.00 94.50 105 GLY A C 1
ATOM 797 O O . GLY A 1 105 ? -3.598 -3.177 11.661 1.00 94.50 105 GLY A O 1
ATOM 798 N N . GLY A 1 106 ? -2.640 -4.517 13.161 1.00 96.31 106 GLY A N 1
ATOM 799 C CA . GLY A 1 106 ? -3.255 -5.726 12.619 1.00 96.31 106 GLY A CA 1
ATOM 800 C C . GLY A 1 106 ? -2.274 -6.882 12.610 1.00 96.31 106 GLY A C 1
ATOM 801 O O . GLY A 1 106 ? -1.337 -6.908 13.383 1.00 96.31 106 GLY A O 1
ATOM 802 N N . ASN A 1 107 ? -2.530 -7.907 11.806 1.00 96.44 107 ASN A N 1
ATOM 803 C CA . ASN A 1 107 ? -1.511 -8.915 11.516 1.00 96.44 107 ASN A CA 1
ATOM 804 C C . ASN A 1 107 ? -1.331 -8.893 10.007 1.00 96.44 107 ASN A C 1
ATOM 806 O O . ASN A 1 107 ? -2.115 -9.526 9.289 1.00 96.44 107 ASN A O 1
ATOM 810 N N . ASP A 1 108 ? -0.344 -8.144 9.543 1.00 97.25 108 ASP A N 1
ATOM 811 C CA . ASP A 1 108 ? -0.278 -7.744 8.146 1.00 97.25 108 ASP A CA 1
ATOM 812 C C . ASP A 1 108 ? 0.568 -8.706 7.316 1.00 97.25 108 ASP A C 1
ATOM 814 O O . ASP A 1 108 ? 1.452 -9.415 7.812 1.00 97.25 108 ASP A O 1
ATOM 818 N N . ARG A 1 109 ? 0.291 -8.763 6.012 1.00 96.31 109 ARG A N 1
ATOM 819 C CA . ARG A 1 109 ? 1.090 -9.515 5.039 1.00 96.31 109 ARG A CA 1
ATOM 820 C C . ARG A 1 109 ? 1.591 -8.562 3.972 1.00 96.31 109 ARG A C 1
ATOM 822 O O . ARG A 1 109 ? 0.853 -8.207 3.055 1.00 96.31 109 ARG A O 1
ATOM 829 N N . LEU A 1 110 ? 2.858 -8.182 4.070 1.00 96.19 110 LEU A N 1
ATOM 830 C CA . LEU A 1 110 ? 3.474 -7.233 3.149 1.00 96.19 110 LEU A CA 1
ATOM 831 C C . LEU A 1 110 ? 4.484 -7.970 2.276 1.00 96.19 110 LEU A C 1
ATOM 833 O O . LEU A 1 110 ? 5.399 -8.613 2.784 1.00 96.19 110 LEU A O 1
ATOM 837 N N . THR A 1 111 ? 4.308 -7.902 0.962 1.00 95.56 111 THR A N 1
ATOM 838 C CA . THR A 1 111 ? 5.245 -8.452 -0.023 1.00 95.56 111 THR A CA 1
ATOM 839 C C . THR A 1 111 ? 5.800 -7.302 -0.842 1.00 95.56 111 THR A C 1
ATOM 841 O O . THR A 1 111 ? 5.027 -6.686 -1.570 1.00 95.56 111 THR A O 1
ATOM 844 N N . GLY A 1 112 ? 7.099 -7.024 -0.729 1.00 92.44 112 GLY A N 1
ATOM 845 C CA . GLY A 1 112 ? 7.755 -5.961 -1.501 1.00 92.44 112 GLY A CA 1
ATOM 846 C C . GLY A 1 112 ? 7.790 -6.272 -2.998 1.00 92.44 112 GLY A C 1
ATOM 847 O O . GLY A 1 112 ? 7.370 -5.468 -3.819 1.00 92.44 112 GLY A O 1
ATOM 848 N N . GLY A 1 113 ? 8.091 -7.526 -3.341 1.00 91.62 113 GLY A N 1
ATOM 849 C CA . GLY A 1 113 ? 8.371 -7.887 -4.727 1.00 91.62 113 GLY A CA 1
ATOM 850 C C . GLY A 1 113 ? 9.822 -7.553 -5.046 1.00 91.62 113 GLY A C 1
ATOM 851 O O . GLY A 1 113 ? 10.651 -7.599 -4.145 1.00 91.62 113 GLY A O 1
ATOM 852 N N . ALA A 1 114 ? 10.102 -7.250 -6.313 1.00 90.19 114 ALA A N 1
ATOM 853 C CA . ALA A 1 114 ? 11.439 -6.848 -6.725 1.00 90.19 114 ALA A CA 1
ATOM 854 C C . ALA A 1 114 ? 11.607 -5.337 -6.552 1.00 90.19 114 ALA A C 1
ATOM 856 O O . ALA A 1 114 ? 10.665 -4.580 -6.754 1.00 90.19 114 ALA A O 1
ATOM 857 N N . GLY A 1 115 ? 12.833 -4.893 -6.295 1.00 89.31 115 GLY A N 1
ATOM 858 C CA . GLY A 1 115 ? 13.110 -3.496 -5.969 1.00 89.31 115 GLY A CA 1
ATOM 859 C C . GLY A 1 115 ? 13.953 -3.431 -4.706 1.00 89.31 115 GLY A C 1
ATOM 860 O O . GLY A 1 115 ? 14.400 -4.453 -4.215 1.00 89.31 115 GLY A O 1
ATOM 861 N N . ALA A 1 116 ? 14.245 -2.233 -4.212 1.00 89.75 116 ALA A N 1
ATOM 862 C CA . ALA A 1 116 ? 14.812 -2.082 -2.876 1.00 89.75 116 ALA A CA 1
ATOM 863 C C . ALA A 1 116 ? 13.702 -1.561 -1.971 1.00 89.75 116 ALA A C 1
ATOM 865 O O . ALA A 1 116 ? 13.429 -0.359 -1.957 1.00 89.75 116 ALA A O 1
ATOM 866 N N . ASP A 1 117 ? 13.053 -2.471 -1.258 1.00 91.81 117 ASP A N 1
ATOM 867 C CA . ASP A 1 117 ? 11.822 -2.178 -0.543 1.00 91.81 117 ASP A CA 1
ATOM 868 C C . ASP A 1 117 ? 12.075 -1.807 0.914 1.00 91.81 117 ASP A C 1
ATOM 870 O O . ASP A 1 117 ? 13.072 -2.168 1.549 1.00 91.81 117 ASP A O 1
ATOM 874 N N . THR A 1 118 ? 11.128 -1.065 1.471 1.00 91.31 118 THR A N 1
ATOM 875 C CA . THR A 1 118 ? 11.050 -0.774 2.896 1.00 91.31 118 THR A CA 1
ATOM 876 C C . THR A 1 118 ? 9.692 -1.219 3.402 1.00 91.31 118 THR A C 1
ATOM 878 O O . THR A 1 118 ? 8.671 -0.612 3.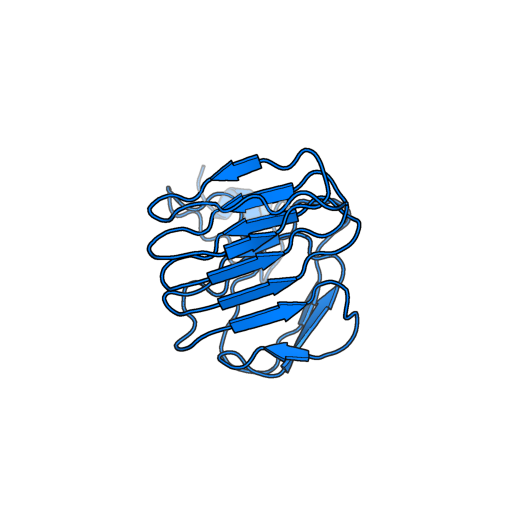091 1.00 91.31 118 THR A O 1
ATOM 881 N N . LEU A 1 119 ? 9.683 -2.289 4.189 1.00 92.12 119 LEU A N 1
ATOM 882 C CA . LEU A 1 119 ? 8.466 -2.894 4.712 1.00 92.12 119 LEU A CA 1
ATOM 883 C C . LEU A 1 119 ? 8.428 -2.700 6.226 1.00 92.12 119 LEU A C 1
ATOM 885 O O . LEU A 1 119 ? 9.284 -3.218 6.946 1.00 92.12 119 LEU A O 1
ATOM 889 N N . ASN A 1 120 ? 7.427 -1.971 6.702 1.00 92.38 120 ASN A N 1
ATOM 890 C CA . ASN A 1 120 ? 7.116 -1.820 8.114 1.00 92.38 120 ASN A CA 1
ATOM 891 C C . ASN A 1 120 ? 5.783 -2.514 8.405 1.00 92.38 120 ASN A C 1
ATOM 893 O O . ASN A 1 120 ? 4.753 -2.107 7.878 1.00 92.38 120 ASN A O 1
ATOM 897 N N . GLY A 1 121 ? 5.804 -3.567 9.223 1.00 92.00 121 GLY A N 1
ATOM 898 C CA . GLY A 1 121 ? 4.577 -4.273 9.616 1.00 92.00 121 GLY A CA 1
ATOM 899 C C . GLY A 1 121 ? 3.674 -3.430 10.521 1.00 92.00 121 GLY A C 1
ATOM 900 O O . GLY A 1 121 ? 2.483 -3.317 10.280 1.00 92.00 121 GLY A O 1
ATOM 901 N N . GLY A 1 122 ? 4.269 -2.713 11.472 1.00 93.38 122 GLY A N 1
ATOM 902 C CA . GLY A 1 122 ? 3.556 -1.922 12.465 1.00 93.38 122 GLY A CA 1
ATOM 903 C C . GLY A 1 122 ? 3.231 -2.718 13.731 1.00 93.38 122 GLY A C 1
ATOM 904 O O . GLY A 1 122 ? 4.073 -3.458 14.257 1.00 93.38 122 GLY A O 1
ATOM 905 N N . ASP A 1 123 ? 2.044 -2.481 14.286 1.00 91.88 123 ASP A N 1
ATOM 906 C CA . ASP A 1 123 ? 1.570 -3.147 15.496 1.00 91.88 123 ASP A CA 1
ATOM 907 C C . ASP A 1 123 ? 0.988 -4.526 15.161 1.00 91.88 123 ASP A C 1
ATOM 909 O O . ASP A 1 123 ? -0.012 -4.606 14.455 1.00 91.88 123 ASP A O 1
ATOM 913 N N . GLY A 1 124 ? 1.514 -5.585 15.7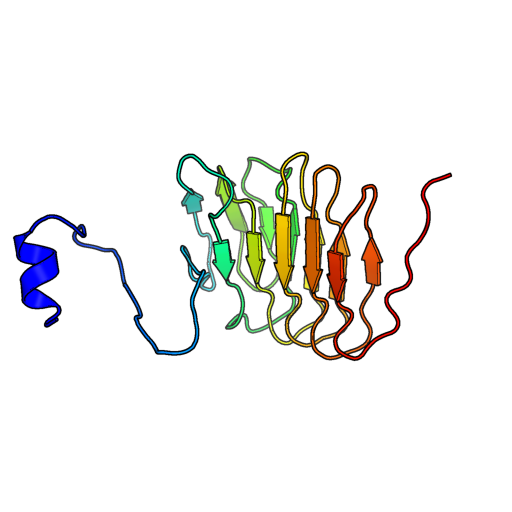88 1.00 92.75 124 GLY A N 1
ATOM 914 C CA . GLY A 1 124 ? 0.971 -6.944 15.726 1.00 92.75 124 GLY A CA 1
ATOM 915 C C . GLY A 1 124 ? 1.930 -7.990 15.154 1.00 92.75 124 GLY A C 1
ATOM 916 O O . GLY A 1 124 ? 3.149 -7.864 15.268 1.00 92.75 124 GLY A O 1
ATOM 917 N N . ASN A 1 125 ? 1.387 -9.118 14.679 1.00 92.75 125 ASN A N 1
ATOM 918 C CA . ASN A 1 125 ? 2.180 -10.254 14.197 1.00 92.75 125 ASN A CA 1
ATOM 919 C C . ASN A 1 125 ? 2.208 -10.295 12.671 1.00 92.75 125 ASN A C 1
ATOM 921 O O . ASN A 1 125 ? 1.399 -10.985 12.042 1.00 92.75 125 ASN A O 1
ATOM 925 N N . ASP A 1 126 ? 3.197 -9.619 12.105 1.00 93.31 126 ASP A N 1
ATOM 926 C CA . ASP A 1 126 ? 3.267 -9.412 10.663 1.00 93.31 126 ASP A CA 1
ATOM 927 C C . ASP A 1 126 ? 4.125 -10.452 9.951 1.00 93.31 126 ASP A C 1
ATOM 929 O O . ASP A 1 126 ? 5.045 -11.067 10.505 1.00 93.31 126 ASP A O 1
ATOM 933 N N . ILE A 1 127 ? 3.835 -10.625 8.666 1.00 92.75 127 ILE A N 1
ATOM 934 C CA . ILE A 1 127 ? 4.623 -11.434 7.750 1.00 92.75 127 ILE A CA 1
ATOM 935 C C . ILE A 1 127 ? 5.105 -10.533 6.621 1.00 92.75 127 ILE A C 1
ATOM 937 O O . ILE A 1 127 ? 4.322 -10.086 5.786 1.00 92.75 127 ILE A O 1
ATOM 941 N N . LEU A 1 128 ? 6.416 -10.312 6.588 1.00 91.56 128 LEU A N 1
ATOM 942 C CA . LEU A 1 128 ? 7.081 -9.477 5.596 1.00 91.56 128 LEU A CA 1
ATOM 943 C C . LEU A 1 128 ? 7.875 -10.373 4.642 1.00 91.56 128 LEU A C 1
ATOM 945 O O . LEU A 1 128 ? 8.753 -11.122 5.079 1.00 91.56 128 LEU A O 1
ATOM 949 N N . TYR A 1 129 ? 7.554 -10.312 3.353 1.00 89.75 129 TYR A N 1
ATOM 950 C CA . TYR A 1 129 ? 8.260 -11.016 2.289 1.00 89.75 129 TYR A CA 1
ATOM 951 C C . TYR A 1 129 ? 9.094 -10.022 1.484 1.00 89.75 129 TYR A C 1
ATOM 953 O O . TYR A 1 129 ? 8.545 -9.171 0.785 1.00 89.75 129 TYR A O 1
ATOM 961 N N . SER A 1 130 ? 10.410 -10.180 1.585 1.00 79.06 130 SER A N 1
ATOM 962 C CA . SER A 1 130 ? 11.420 -9.487 0.791 1.00 79.06 130 SER A CA 1
ATOM 963 C C . SER A 1 130 ? 12.138 -10.476 -0.119 1.00 79.06 130 SER A C 1
ATOM 965 O O . SER A 1 130 ? 12.508 -11.563 0.339 1.00 79.06 130 SER A O 1
ATOM 967 N N . ASP A 1 131 ? 12.322 -10.126 -1.391 1.00 73.69 131 ASP A N 1
ATOM 968 C CA . ASP A 1 131 ? 13.115 -10.919 -2.342 1.00 73.69 131 ASP A CA 1
ATOM 969 C C . ASP A 1 131 ? 14.463 -10.261 -2.707 1.00 73.69 131 ASP A C 1
ATOM 971 O O . ASP A 1 131 ? 15.310 -10.895 -3.343 1.00 73.69 131 ASP A O 1
ATOM 975 N N . HIS A 1 132 ? 14.709 -9.046 -2.200 1.00 74.88 132 HIS A N 1
ATOM 976 C CA . HIS A 1 132 ? 15.923 -8.264 -2.416 1.00 74.88 132 HIS A CA 1
ATOM 977 C C . HIS A 1 132 ? 16.540 -7.781 -1.077 1.00 74.88 132 HIS A C 1
ATOM 979 O O . HIS A 1 132 ? 16.138 -8.207 0.014 1.00 74.88 132 HIS A O 1
ATOM 985 N N . GLU A 1 133 ? 17.581 -6.938 -1.134 1.00 73.06 133 GLU A N 1
ATOM 986 C CA . GLU A 1 133 ? 18.236 -6.273 0.013 1.00 73.06 133 GLU A CA 1
ATOM 987 C C . GLU A 1 133 ? 17.315 -5.228 0.679 1.00 73.06 133 GLU A C 1
ATOM 989 O O . GLU A 1 133 ? 17.627 -4.039 0.759 1.00 73.06 133 GLU A O 1
ATOM 994 N N . ASP A 1 134 ? 16.156 -5.684 1.142 1.00 77.19 134 ASP A N 1
ATOM 995 C CA . ASP A 1 134 ? 15.090 -4.836 1.656 1.00 77.19 134 ASP A CA 1
ATOM 996 C C . ASP A 1 134 ? 15.291 -4.517 3.134 1.00 77.19 134 ASP A C 1
ATOM 998 O O . ASP A 1 134 ? 15.807 -5.326 3.929 1.00 77.19 134 ASP A O 1
ATOM 1002 N N . PHE A 1 135 ? 14.808 -3.343 3.529 1.00 76.44 135 PHE A N 1
ATOM 1003 C CA . PHE A 1 135 ? 14.739 -2.932 4.920 1.00 76.44 135 PHE A CA 1
ATOM 1004 C C . PHE A 1 135 ? 13.390 -3.344 5.512 1.00 76.44 135 PHE A C 1
ATOM 1006 O O . PHE A 1 135 ? 12.349 -2.778 5.197 1.00 76.44 135 PHE A O 1
ATOM 1013 N N . THR A 1 136 ? 13.408 -4.340 6.393 1.00 73.50 136 THR A N 1
ATOM 1014 C CA . THR A 1 136 ? 12.217 -4.804 7.110 1.00 73.50 136 THR A CA 1
ATOM 1015 C C . THR A 1 136 ? 12.297 -4.357 8.563 1.00 73.50 136 THR A C 1
ATOM 1017 O O . THR A 1 136 ? 13.177 -4.835 9.288 1.00 73.50 136 THR A O 1
ATOM 1020 N N . ASP A 1 137 ? 11.386 -3.496 9.005 1.00 69.06 137 ASP A N 1
ATOM 1021 C CA . ASP A 1 137 ? 11.180 -3.222 10.427 1.00 69.06 137 ASP A CA 1
ATOM 1022 C C . ASP A 1 137 ? 9.858 -3.880 10.859 1.00 69.06 137 ASP A C 1
ATOM 1024 O O . ASP A 1 137 ? 8.789 -3.638 10.311 1.00 69.06 137 ASP A O 1
ATOM 1028 N N . GLY A 1 138 ? 9.954 -4.858 11.759 1.00 59.88 138 GLY A N 1
ATOM 1029 C CA . GLY A 1 138 ? 8.797 -5.574 12.291 1.00 59.88 138 GLY A CA 1
ATOM 1030 C C . GLY A 1 138 ? 8.442 -4.997 13.646 1.00 59.88 138 GLY A C 1
ATOM 1031 O O . GLY A 1 138 ? 8.687 -5.673 14.641 1.00 59.88 138 GLY A O 1
ATOM 1032 N N . ALA A 1 139 ? 7.986 -3.741 13.695 1.00 50.16 139 ALA A N 1
ATOM 1033 C CA . ALA A 1 139 ? 7.936 -2.913 14.901 1.00 50.16 139 ALA A CA 1
ATOM 1034 C C . ALA A 1 139 ? 7.413 -3.584 16.193 1.00 50.16 139 ALA A C 1
ATOM 1036 O O . ALA A 1 139 ? 7.815 -3.137 17.264 1.00 50.16 139 ALA A O 1
ATOM 1037 N N . THR A 1 140 ? 6.644 -4.681 16.170 1.00 44.97 140 THR A N 1
ATOM 1038 C CA . THR A 1 140 ? 6.450 -5.543 17.364 1.00 44.97 140 THR A CA 1
ATOM 1039 C C . THR A 1 140 ? 6.334 -7.060 17.109 1.00 44.97 140 THR A C 1
ATOM 1041 O O . THR A 1 140 ? 6.126 -7.823 18.057 1.00 44.97 140 THR A O 1
ATOM 1044 N N . GLY A 1 141 ? 6.545 -7.533 15.880 1.00 44.94 141 GLY A N 1
ATOM 1045 C CA . GLY A 1 141 ? 6.358 -8.931 15.474 1.00 44.94 141 GLY A CA 1
ATOM 1046 C C . GLY A 1 141 ? 7.609 -9.516 14.822 1.00 44.94 141 GLY A C 1
ATOM 1047 O O . GLY A 1 141 ? 8.390 -8.814 14.186 1.00 44.94 141 GLY A O 1
ATOM 1048 N N . THR A 1 142 ? 7.848 -10.820 14.984 1.00 42.09 142 THR A N 1
ATOM 1049 C CA . THR A 1 142 ? 9.011 -11.496 14.389 1.00 42.09 142 THR A CA 1
ATOM 1050 C C . THR A 1 142 ? 8.990 -11.372 12.863 1.00 42.09 142 THR A C 1
ATOM 1052 O O . THR A 1 142 ? 8.327 -12.164 12.196 1.00 42.09 142 THR A O 1
ATOM 1055 N N . ALA A 1 143 ? 9.752 -10.426 12.309 1.00 48.88 143 ALA A N 1
ATOM 1056 C CA . ALA A 1 143 ? 10.009 -10.334 10.878 1.00 48.88 143 ALA A CA 1
ATOM 1057 C C . ALA A 1 143 ? 10.729 -11.612 10.423 1.00 48.88 143 ALA A C 1
ATOM 1059 O O . ALA A 1 143 ? 11.947 -11.765 10.553 1.00 48.88 143 ALA A O 1
ATOM 1060 N N . ARG A 1 144 ? 9.965 -12.589 9.934 1.00 54.09 144 ARG A N 1
ATOM 1061 C CA . ARG A 1 144 ? 10.527 -13.808 9.363 1.00 54.09 144 ARG A CA 1
ATOM 1062 C C . ARG A 1 144 ? 10.970 -13.501 7.937 1.00 54.09 144 ARG A C 1
ATOM 1064 O O . ARG A 1 144 ? 10.191 -13.690 7.011 1.00 54.09 144 ARG A O 1
ATOM 1071 N N . ARG A 1 145 ? 12.239 -13.117 7.759 1.00 54.38 145 ARG A N 1
ATOM 1072 C CA . ARG A 1 145 ? 12.895 -13.216 6.446 1.00 54.38 145 ARG A CA 1
ATOM 1073 C C . ARG A 1 145 ? 12.782 -14.668 5.984 1.00 54.38 145 ARG A C 1
ATOM 1075 O O . ARG A 1 145 ? 13.306 -15.566 6.645 1.00 54.38 145 ARG A O 1
ATOM 1082 N N . VAL A 1 146 ? 12.058 -14.916 4.899 1.00 51.53 146 VAL A N 1
ATOM 1083 C CA . VAL A 1 146 ? 12.119 -16.193 4.185 1.00 51.53 146 VAL A CA 1
ATOM 1084 C C . VAL A 1 146 ? 13.110 -15.976 3.048 1.00 51.53 146 VAL A C 1
ATOM 1086 O O . VAL A 1 146 ? 12.761 -15.278 2.106 1.00 51.53 146 VAL A O 1
ATOM 1089 N N . PRO A 1 147 ? 14.340 -16.516 3.126 1.00 40.59 147 PRO A N 1
ATOM 1090 C CA . PRO A 1 147 ? 15.269 -16.431 2.010 1.00 40.59 147 PRO A CA 1
ATOM 1091 C C . PRO A 1 147 ? 14.664 -17.158 0.809 1.00 40.59 147 PRO A C 1
ATOM 1093 O O . PRO A 1 147 ? 14.209 -18.299 0.945 1.00 40.59 147 PRO A O 1
ATOM 1096 N N . THR A 1 148 ? 14.653 -16.515 -0.353 1.00 53.16 148 THR A N 1
ATOM 1097 C CA . THR A 1 148 ? 14.410 -17.204 -1.621 1.00 53.16 148 THR A CA 1
ATOM 1098 C C . THR A 1 148 ? 15.567 -18.171 -1.883 1.00 53.16 148 THR A C 1
ATOM 1100 O O . THR A 1 148 ? 16.731 -17.817 -1.687 1.00 53.16 148 THR A O 1
ATOM 1103 N N . ALA A 1 149 ? 15.228 -19.412 -2.240 1.00 38.50 149 ALA A N 1
ATOM 1104 C CA . ALA A 1 149 ? 16.177 -20.477 -2.571 1.00 38.50 149 ALA A CA 1
ATOM 1105 C C . ALA A 1 149 ? 16.803 -20.288 -3.958 1.00 38.50 149 ALA A C 1
ATOM 1107 O O . ALA A 1 149 ? 16.106 -19.738 -4.841 1.00 38.50 149 ALA A O 1
#

Secondary structure (DSSP, 8-state):
--HHHHHHTTSS-TT------TT----SEE--SS--EEE--SSS--EEE-TT-SS-BEEETT--S-EE-BTT-EEEEES--EEE--SS--EEE--SS--EEEEEESS-EEE--SSS-EEEEEES--EEE-SSS-EEE-TTS--------